Protein AF-A0A7C7QCB2-F1 (afdb_monomer_lite)

Structure (mmCIF, N/CA/C/O backbone):
data_AF-A0A7C7QCB2-F1
#
_entry.id   AF-A0A7C7QCB2-F1
#
loop_
_atom_site.group_PDB
_atom_site.id
_atom_site.type_symbol
_atom_site.label_atom_id
_atom_site.label_alt_id
_atom_site.label_comp_id
_atom_site.label_asym_id
_atom_site.label_entity_id
_atom_site.label_seq_id
_atom_site.pdbx_PDB_ins_code
_atom_site.Cartn_x
_atom_site.Cartn_y
_atom_site.Cartn_z
_atom_site.occupancy
_atom_site.B_iso_or_equiv
_atom_site.auth_seq_id
_atom_site.auth_comp_id
_atom_site.auth_asym_id
_atom_site.auth_atom_id
_atom_site.pdbx_PDB_model_num
ATOM 1 N N . MET A 1 1 ? 8.352 -8.609 14.537 1.00 56.72 1 MET A N 1
ATOM 2 C CA . MET A 1 1 ? 9.313 -7.501 14.313 1.00 56.72 1 MET A CA 1
ATOM 3 C C . MET A 1 1 ? 9.975 -7.537 12.932 1.00 56.72 1 MET A C 1
ATOM 5 O O . MET A 1 1 ? 10.297 -6.481 12.411 1.00 56.72 1 MET A O 1
ATOM 9 N N . THR A 1 2 ? 10.135 -8.698 12.294 1.00 79.19 2 THR A N 1
ATOM 10 C CA . THR A 1 2 ? 10.893 -8.847 11.038 1.00 79.19 2 THR A CA 1
ATOM 11 C C . THR A 1 2 ? 10.103 -8.540 9.758 1.00 79.19 2 THR A C 1
ATOM 13 O O . THR A 1 2 ? 10.667 -8.017 8.804 1.00 79.19 2 THR A O 1
ATOM 16 N N . THR A 1 3 ? 8.789 -8.771 9.715 1.00 83.31 3 THR A N 1
ATOM 17 C CA . THR A 1 3 ? 7.991 -8.609 8.480 1.00 83.31 3 THR A CA 1
ATOM 18 C C . THR A 1 3 ? 8.042 -7.197 7.897 1.00 83.31 3 THR A C 1
ATOM 20 O O . THR A 1 3 ? 8.092 -7.034 6.683 1.00 83.31 3 THR A O 1
ATOM 23 N N . GLY A 1 4 ? 8.080 -6.167 8.749 1.00 86.31 4 GLY A N 1
ATOM 24 C CA . GLY A 1 4 ? 8.086 -4.774 8.299 1.00 86.31 4 GLY A CA 1
ATOM 25 C C . GLY A 1 4 ? 9.328 -4.395 7.488 1.00 86.31 4 GLY A C 1
ATOM 26 O O . GLY A 1 4 ? 9.204 -3.646 6.521 1.00 86.31 4 GLY A O 1
ATOM 27 N N . ILE A 1 5 ? 10.505 -4.930 7.843 1.00 89.38 5 ILE A N 1
ATOM 28 C CA . ILE A 1 5 ? 11.743 -4.626 7.112 1.00 89.38 5 ILE A CA 1
ATOM 29 C C . ILE A 1 5 ? 11.784 -5.343 5.761 1.00 89.38 5 ILE A C 1
ATOM 31 O O . ILE A 1 5 ? 12.107 -4.717 4.755 1.00 89.38 5 ILE A O 1
ATOM 35 N N . PHE A 1 6 ? 11.336 -6.601 5.701 1.00 91.44 6 PHE A N 1
ATOM 36 C CA . PHE A 1 6 ? 11.217 -7.334 4.439 1.00 91.44 6 PHE A CA 1
ATOM 37 C C . PHE A 1 6 ? 10.221 -6.674 3.486 1.00 91.44 6 PHE A C 1
ATOM 39 O O . PHE A 1 6 ? 10.504 -6.540 2.298 1.00 91.44 6 PHE A O 1
ATOM 46 N N . LEU A 1 7 ? 9.084 -6.199 4.005 1.00 92.25 7 LEU A N 1
ATOM 47 C CA . LEU A 1 7 ? 8.083 -5.521 3.186 1.00 92.25 7 LEU A CA 1
ATOM 48 C C . LEU A 1 7 ? 8.626 -4.234 2.564 1.00 92.25 7 LEU A C 1
ATOM 50 O O . LEU A 1 7 ? 8.323 -3.939 1.410 1.00 92.25 7 LEU A O 1
ATOM 54 N N . ARG A 1 8 ? 9.448 -3.488 3.311 1.00 91.56 8 ARG A N 1
ATOM 55 C CA . ARG A 1 8 ? 10.095 -2.289 2.782 1.00 91.56 8 ARG A CA 1
ATOM 56 C C . ARG A 1 8 ? 11.103 -2.637 1.691 1.00 91.56 8 ARG A C 1
ATOM 58 O O . ARG A 1 8 ? 11.043 -2.029 0.634 1.00 91.56 8 ARG A O 1
ATOM 65 N N . ILE A 1 9 ? 11.959 -3.638 1.904 1.00 93.94 9 ILE A N 1
ATOM 66 C CA . ILE A 1 9 ? 12.918 -4.094 0.882 1.00 93.94 9 ILE A CA 1
ATOM 67 C C . ILE A 1 9 ? 12.184 -4.501 -0.404 1.00 93.94 9 ILE A C 1
ATOM 69 O O . ILE A 1 9 ? 12.533 -4.036 -1.484 1.00 93.94 9 ILE A O 1
ATOM 73 N N . MET A 1 10 ? 11.126 -5.311 -0.290 1.00 94.69 10 MET A N 1
ATOM 74 C CA . MET A 1 10 ? 10.319 -5.728 -1.442 1.00 94.69 10 MET A CA 1
ATOM 75 C C . MET A 1 10 ? 9.690 -4.540 -2.174 1.00 94.69 10 MET A C 1
ATOM 77 O O . MET A 1 10 ? 9.640 -4.539 -3.403 1.00 94.69 10 MET A O 1
ATOM 81 N N . ALA A 1 11 ? 9.226 -3.530 -1.435 1.00 95.31 11 ALA A N 1
ATOM 82 C CA . ALA A 1 11 ? 8.653 -2.330 -2.022 1.00 95.31 11 ALA A CA 1
ATOM 83 C C . ALA A 1 11 ? 9.691 -1.515 -2.809 1.00 95.31 11 ALA A C 1
ATOM 85 O O . ALA A 1 11 ? 9.428 -1.141 -3.948 1.00 95.31 11 ALA A O 1
ATOM 86 N N . GLU A 1 12 ? 10.882 -1.296 -2.245 1.00 95.44 12 GLU A N 1
ATOM 87 C CA . GLU A 1 12 ? 11.968 -0.573 -2.925 1.00 95.44 12 GLU A CA 1
ATOM 88 C C . GLU A 1 12 ? 12.419 -1.312 -4.199 1.00 95.44 12 GLU A C 1
ATOM 90 O O . GLU A 1 12 ? 12.534 -0.708 -5.265 1.00 95.44 12 GLU A O 1
ATOM 95 N N . VAL A 1 13 ? 12.588 -2.640 -4.127 1.00 96.44 13 VAL A N 1
ATOM 96 C CA . VAL A 1 13 ? 12.959 -3.472 -5.287 1.00 96.44 13 VAL A CA 1
ATOM 97 C C . VAL A 1 13 ? 11.875 -3.441 -6.369 1.00 96.44 13 VAL A C 1
ATOM 99 O O . VAL A 1 13 ? 12.185 -3.384 -7.562 1.00 96.44 13 VAL A O 1
ATOM 102 N N . ALA A 1 14 ? 10.599 -3.463 -5.978 1.00 95.81 14 ALA A N 1
ATOM 103 C CA . ALA A 1 14 ? 9.491 -3.348 -6.918 1.00 95.81 14 ALA A CA 1
ATOM 104 C C . ALA A 1 14 ? 9.480 -1.981 -7.619 1.00 95.81 14 ALA A C 1
ATOM 106 O O . ALA A 1 14 ? 9.338 -1.932 -8.841 1.00 95.81 14 ALA A O 1
ATOM 107 N N . GLU A 1 15 ? 9.693 -0.885 -6.886 1.00 95.62 15 GLU A N 1
ATOM 108 C CA . GLU A 1 15 ? 9.779 0.454 -7.478 1.00 95.62 15 GLU A CA 1
ATOM 109 C C . GLU A 1 15 ? 10.962 0.604 -8.428 1.00 95.62 15 GLU A C 1
ATOM 111 O O . GLU A 1 15 ? 10.823 1.187 -9.504 1.00 95.62 15 GLU A O 1
ATOM 116 N N . GLU A 1 16 ? 12.124 0.064 -8.065 1.00 96.12 16 GLU A N 1
ATOM 117 C CA . GLU A 1 16 ? 13.282 0.063 -8.952 1.00 96.12 16 GLU A CA 1
ATOM 118 C C . GLU A 1 16 ? 12.994 -0.729 -10.234 1.00 96.12 16 GLU A C 1
ATOM 120 O O . GLU A 1 16 ? 13.298 -0.273 -11.339 1.00 96.12 16 GLU A O 1
ATOM 125 N N . GLY A 1 17 ? 12.343 -1.888 -10.103 1.00 96.06 17 GLY A N 1
ATOM 126 C CA . GLY A 1 17 ? 11.880 -2.680 -11.236 1.00 96.06 17 GLY A CA 1
ATOM 127 C C . GLY A 1 17 ? 10.953 -1.889 -12.161 1.00 96.06 17 GLY A C 1
ATOM 128 O O . GLY A 1 17 ? 11.188 -1.865 -13.370 1.00 96.06 17 GLY A O 1
ATOM 129 N N . LEU A 1 18 ? 9.948 -1.206 -11.605 1.00 93.69 18 LEU A N 1
ATOM 130 C CA . LEU A 1 18 ? 9.003 -0.383 -12.369 1.00 93.69 18 LEU A CA 1
ATOM 131 C C . LEU A 1 18 ? 9.703 0.771 -13.095 1.00 93.69 18 LEU A C 1
ATOM 133 O O . LEU A 1 18 ? 9.440 0.990 -14.276 1.00 93.69 18 LEU A O 1
ATOM 137 N N . LYS A 1 19 ? 10.641 1.465 -12.436 1.00 94.06 19 LYS A N 1
ATOM 138 C CA . LYS A 1 19 ? 11.450 2.532 -13.059 1.00 94.06 19 LYS A CA 1
ATOM 139 C C . LYS A 1 19 ? 12.303 2.019 -14.220 1.00 94.06 19 LYS A C 1
ATOM 141 O O . LYS A 1 19 ? 12.493 2.731 -15.199 1.00 94.06 19 LYS A O 1
ATOM 146 N N . ARG A 1 20 ? 12.781 0.775 -14.135 1.00 95.75 20 ARG A N 1
ATOM 147 C CA . ARG A 1 20 ? 13.512 0.079 -15.208 1.00 95.75 20 ARG A CA 1
ATOM 148 C C . ARG A 1 20 ? 12.586 -0.539 -16.272 1.00 95.75 20 ARG A C 1
ATOM 150 O O . ARG A 1 20 ? 13.066 -1.257 -17.144 1.00 95.75 20 ARG A O 1
ATOM 157 N N . GLY A 1 21 ? 11.273 -0.308 -16.201 1.00 95.06 21 GLY A N 1
ATOM 158 C CA . GLY A 1 21 ? 10.292 -0.802 -17.172 1.00 95.06 21 GLY A CA 1
ATOM 159 C C . GLY A 1 21 ? 9.854 -2.259 -16.976 1.00 95.06 21 GLY A C 1
ATOM 160 O O . GLY A 1 21 ? 9.170 -2.811 -17.841 1.00 95.06 21 GLY A O 1
ATOM 161 N N . LYS A 1 22 ? 10.208 -2.909 -15.856 1.00 95.50 22 LYS A N 1
ATOM 162 C CA . LYS A 1 22 ? 9.698 -4.254 -15.546 1.00 95.50 22 LYS A CA 1
ATOM 163 C C . LYS A 1 22 ? 8.199 -4.179 -15.274 1.00 95.50 22 LYS A C 1
ATOM 165 O O . LYS A 1 22 ? 7.752 -3.428 -14.415 1.00 95.50 22 LYS A O 1
ATOM 170 N N . LYS A 1 23 ? 7.430 -5.013 -15.973 1.00 90.12 23 LYS A N 1
ATOM 171 C CA . LYS A 1 23 ? 5.967 -5.086 -15.821 1.00 90.12 23 LYS A CA 1
ATOM 172 C C . LYS A 1 23 ? 5.525 -6.009 -14.684 1.00 90.12 23 LYS A C 1
ATOM 174 O O . LYS A 1 23 ? 4.459 -5.806 -14.119 1.00 90.12 23 LYS A O 1
ATOM 179 N N . ASN A 1 24 ? 6.338 -7.013 -14.356 1.00 93.00 24 ASN A N 1
ATOM 180 C CA . ASN A 1 24 ? 6.050 -7.978 -13.300 1.00 93.00 24 ASN A CA 1
ATOM 181 C C . ASN A 1 24 ? 6.941 -7.700 -12.085 1.00 93.00 24 ASN A C 1
ATOM 183 O O . ASN A 1 24 ? 8.123 -8.048 -12.079 1.00 93.00 24 ASN A O 1
ATOM 187 N N . VAL A 1 25 ? 6.381 -7.027 -11.084 1.00 95.69 25 VAL A N 1
ATOM 188 C CA . VAL A 1 25 ? 7.041 -6.726 -9.808 1.00 95.69 25 VAL A CA 1
ATOM 189 C C . VAL A 1 25 ? 6.144 -7.167 -8.658 1.00 95.69 25 VAL A C 1
ATOM 191 O O . VAL A 1 25 ? 4.938 -7.332 -8.837 1.00 95.69 25 VAL A O 1
ATOM 194 N N . ALA A 1 26 ? 6.716 -7.331 -7.465 1.00 95.06 26 ALA A N 1
ATOM 195 C CA . ALA A 1 26 ? 5.932 -7.648 -6.279 1.00 95.06 26 ALA A CA 1
ATOM 196 C C . ALA A 1 26 ? 4.890 -6.536 -6.016 1.00 95.06 26 ALA A C 1
ATOM 198 O O . ALA A 1 26 ? 5.282 -5.376 -5.845 1.00 95.06 26 ALA A O 1
ATOM 199 N N . PRO A 1 27 ? 3.581 -6.850 -5.951 1.00 94.88 27 PRO A N 1
ATOM 200 C CA . PRO A 1 27 ? 2.529 -5.851 -5.776 1.00 94.88 27 PRO A CA 1
ATOM 201 C C . PRO A 1 27 ? 2.412 -5.412 -4.308 1.00 94.88 27 PRO A C 1
ATOM 203 O O . PRO A 1 27 ? 1.383 -5.602 -3.660 1.00 94.88 27 PRO A O 1
ATOM 206 N N . TYR A 1 28 ? 3.479 -4.826 -3.757 1.00 94.75 28 TYR A N 1
ATOM 207 C CA . TYR A 1 28 ? 3.571 -4.459 -2.338 1.00 94.75 28 TYR A CA 1
ATOM 208 C C . TYR A 1 28 ? 2.452 -3.501 -1.895 1.00 94.75 28 TYR A C 1
ATOM 210 O O . TYR A 1 28 ? 2.035 -3.526 -0.738 1.00 94.75 28 TYR A O 1
ATOM 218 N N . TRP A 1 29 ? 1.930 -2.686 -2.819 1.00 95.88 29 TRP A N 1
ATOM 219 C CA . TRP A 1 29 ? 0.856 -1.722 -2.569 1.00 95.88 29 TRP A CA 1
ATOM 220 C C . TRP A 1 29 ? -0.464 -2.373 -2.140 1.00 95.88 29 TRP A C 1
ATOM 222 O O . TRP A 1 29 ? -1.293 -1.693 -1.538 1.00 95.88 29 TRP A O 1
ATOM 232 N N . ARG A 1 30 ? -0.649 -3.676 -2.392 1.00 95.75 30 ARG A N 1
ATOM 233 C CA . ARG A 1 30 ? -1.820 -4.446 -1.942 1.00 95.75 30 ARG A CA 1
ATOM 234 C C . ARG A 1 30 ? -1.807 -4.754 -0.445 1.00 95.75 30 ARG A C 1
ATOM 236 O O . ARG A 1 30 ? -2.832 -5.139 0.107 1.00 95.75 30 ARG A O 1
ATOM 243 N N . VAL A 1 31 ? -0.668 -4.580 0.228 1.00 94.50 31 VAL A N 1
ATOM 244 C CA . VAL A 1 31 ? -0.560 -4.823 1.668 1.00 94.50 31 VAL A CA 1
ATOM 245 C C . VAL A 1 31 ? -1.012 -3.586 2.443 1.00 94.50 31 VAL A C 1
ATOM 247 O O . VAL A 1 31 ? -0.404 -2.518 2.360 1.00 94.50 31 VAL A O 1
ATOM 250 N N . VAL A 1 32 ? -2.064 -3.748 3.242 1.00 94.44 32 VAL A N 1
ATOM 251 C CA . VAL A 1 32 ? -2.585 -2.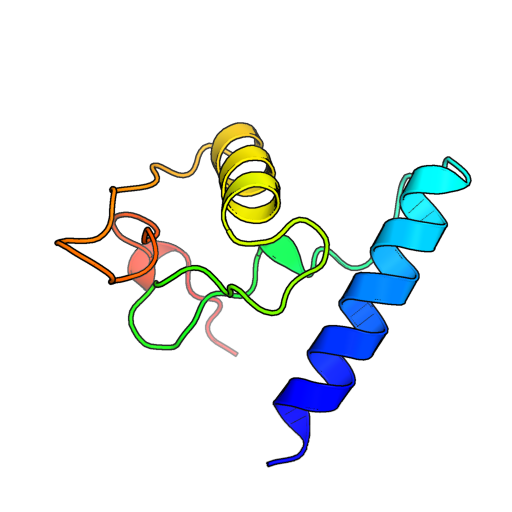727 4.162 1.00 94.44 32 VAL A CA 1
ATOM 252 C C . VAL A 1 32 ? -2.263 -3.082 5.614 1.00 94.44 32 VAL A C 1
ATOM 254 O O . VAL A 1 32 ? -1.907 -4.218 5.932 1.00 94.44 32 VAL A O 1
ATOM 257 N N . LYS A 1 33 ? -2.368 -2.102 6.514 1.00 92.81 33 LYS A N 1
ATOM 258 C CA . LYS A 1 33 ? -2.277 -2.326 7.962 1.00 92.81 33 LYS A CA 1
ATOM 259 C C . LYS A 1 33 ? -3.482 -3.158 8.452 1.00 92.81 33 LYS A C 1
ATOM 261 O O . LYS A 1 33 ? -4.499 -3.228 7.759 1.00 92.81 33 LYS A O 1
ATOM 266 N N . PRO A 1 34 ? -3.414 -3.755 9.660 1.00 91.06 34 PRO A N 1
ATOM 267 C CA . PRO A 1 34 ? -4.481 -4.616 10.187 1.00 91.06 34 PRO A CA 1
ATOM 268 C C . PRO A 1 34 ? -5.871 -3.965 10.251 1.00 91.06 34 PRO A C 1
ATOM 270 O O . PRO A 1 34 ? -6.888 -4.650 10.200 1.00 91.06 34 PRO A O 1
ATOM 273 N N . ASP A 1 35 ? -5.921 -2.639 10.359 1.00 91.25 35 ASP A N 1
ATOM 274 C CA . ASP A 1 35 ? -7.139 -1.833 10.443 1.00 91.25 35 ASP A CA 1
ATOM 275 C C . ASP A 1 35 ? -7.605 -1.281 9.080 1.00 91.25 35 ASP A C 1
ATOM 277 O O . ASP A 1 35 ? -8.449 -0.382 9.039 1.00 91.25 35 ASP A O 1
ATOM 281 N N . GLY A 1 36 ? -7.023 -1.774 7.980 1.00 93.44 36 GLY A N 1
ATOM 282 C CA . GLY A 1 36 ? -7.298 -1.341 6.609 1.00 93.44 36 GLY A CA 1
ATOM 283 C C . GLY A 1 36 ? -6.586 -0.053 6.196 1.00 93.44 36 GLY A C 1
ATOM 284 O O . GLY A 1 36 ? -6.772 0.406 5.068 1.00 93.44 36 GLY A O 1
ATOM 285 N N . SER A 1 37 ? -5.783 0.541 7.082 1.00 96.06 37 SER A N 1
ATOM 286 C CA . SER A 1 37 ? -5.046 1.768 6.792 1.00 96.06 37 SER A CA 1
ATOM 287 C C . SER A 1 37 ? -3.904 1.548 5.804 1.00 96.06 37 SER A C 1
ATOM 289 O O . SER A 1 37 ? -3.228 0.516 5.820 1.00 96.06 37 SER A O 1
ATOM 291 N N . LEU A 1 38 ? -3.631 2.563 4.989 1.00 95.88 38 LEU A N 1
ATOM 292 C CA . LEU A 1 38 ? -2.474 2.589 4.103 1.00 95.88 38 LEU A CA 1
ATOM 293 C C . LEU A 1 38 ? -1.162 2.721 4.894 1.00 95.88 38 LEU A C 1
ATOM 295 O O . LEU A 1 38 ? -1.125 3.157 6.053 1.00 95.88 38 LEU A O 1
ATOM 299 N N . ASN A 1 39 ? -0.064 2.306 4.269 1.00 94.19 39 ASN A N 1
ATOM 300 C CA . ASN A 1 39 ? 1.254 2.268 4.877 1.00 94.19 39 ASN A CA 1
ATOM 301 C C . ASN A 1 39 ? 2.099 3.473 4.451 1.00 94.19 39 ASN A C 1
ATOM 303 O O . ASN A 1 39 ? 2.627 3.537 3.348 1.00 94.19 39 ASN A O 1
ATOM 307 N N . GLU A 1 40 ? 2.285 4.411 5.375 1.00 93.25 40 GLU A N 1
ATOM 308 C CA . GLU A 1 40 ? 3.071 5.637 5.169 1.00 93.25 40 GLU A CA 1
ATOM 309 C C . GLU A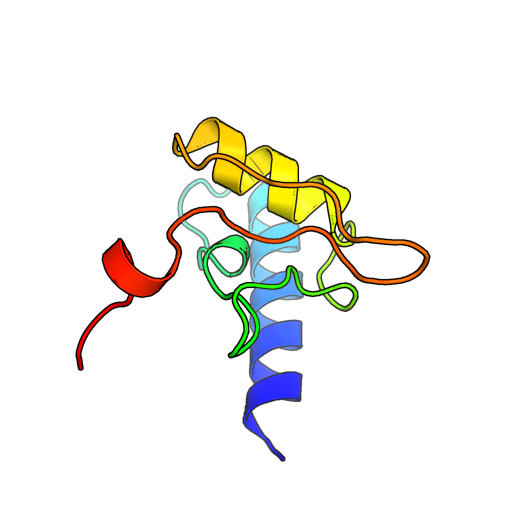 1 40 ? 4.552 5.368 4.879 1.00 93.25 40 GLU A C 1
ATOM 311 O O . GLU A 1 40 ? 5.230 6.212 4.306 1.00 93.25 40 GLU A O 1
ATOM 316 N N . LYS A 1 41 ? 5.062 4.194 5.272 1.00 90.81 41 LYS A N 1
ATOM 317 C CA . LYS A 1 41 ? 6.473 3.820 5.098 1.00 90.81 41 LYS A CA 1
ATOM 318 C C . LYS A 1 41 ? 6.778 3.237 3.721 1.00 90.81 41 LYS A C 1
ATOM 320 O O . LYS A 1 41 ? 7.916 2.838 3.478 1.00 90.81 41 LYS A O 1
ATOM 325 N N . PHE A 1 42 ? 5.776 3.117 2.859 1.00 94.56 42 PHE A N 1
ATOM 326 C CA . PHE A 1 42 ? 5.982 2.656 1.498 1.00 94.56 42 PHE A CA 1
ATOM 327 C C . PHE A 1 42 ? 6.623 3.732 0.621 1.00 94.56 42 PHE A C 1
ATOM 329 O O . PHE A 1 42 ? 6.420 4.925 0.862 1.00 94.56 42 PHE A O 1
ATOM 336 N N . PRO A 1 43 ? 7.370 3.326 -0.419 1.00 93.94 43 PRO A N 1
ATOM 337 C CA . PRO A 1 43 ? 7.848 4.249 -1.436 1.00 93.94 43 PRO A CA 1
ATOM 338 C C . PRO A 1 43 ? 6.689 5.059 -2.028 1.00 93.94 43 PRO A C 1
ATOM 340 O O . PRO A 1 43 ? 5.655 4.497 -2.399 1.00 93.94 43 PRO A O 1
ATOM 343 N N . GLY A 1 44 ? 6.853 6.383 -2.077 1.00 92.75 44 GLY A N 1
ATOM 344 C CA . GLY A 1 44 ? 5.809 7.315 -2.520 1.00 92.75 44 GLY A CA 1
ATOM 345 C C . GLY A 1 44 ? 4.668 7.541 -1.514 1.00 92.75 44 GLY A C 1
ATOM 346 O O . GLY A 1 44 ? 3.704 8.234 -1.835 1.00 92.75 44 GLY A O 1
ATOM 347 N N . GLY A 1 45 ? 4.764 6.977 -0.307 1.00 94.50 45 GLY A N 1
ATOM 348 C CA . GLY A 1 45 ? 3.816 7.185 0.783 1.00 94.50 45 GLY A CA 1
ATOM 349 C C . GLY A 1 45 ? 2.399 6.680 0.497 1.00 94.50 45 GLY A C 1
ATOM 350 O O . GLY A 1 45 ? 2.146 5.873 -0.404 1.00 94.50 45 GLY A O 1
ATOM 351 N N . VAL A 1 46 ? 1.444 7.176 1.288 1.00 95.12 46 VAL A N 1
ATOM 352 C CA . VAL A 1 46 ? 0.031 6.774 1.193 1.00 95.12 46 VAL A CA 1
ATOM 353 C C . VAL A 1 46 ? -0.619 7.181 -0.130 1.00 95.12 46 VAL A C 1
ATOM 355 O O . VAL A 1 46 ? -1.533 6.500 -0.585 1.00 95.12 46 VAL A O 1
ATOM 358 N N . GLU A 1 47 ? -0.145 8.247 -0.776 1.00 94.69 47 GLU A N 1
ATOM 359 C CA . GLU A 1 47 ? -0.694 8.739 -2.043 1.00 94.69 47 GLU A CA 1
ATOM 360 C C . GLU A 1 47 ? -0.400 7.781 -3.200 1.00 94.69 47 GLU A C 1
ATOM 362 O O . GLU A 1 47 ? -1.309 7.412 -3.950 1.00 94.69 47 GLU A O 1
ATOM 367 N N . ALA A 1 48 ? 0.850 7.321 -3.316 1.00 95.19 48 ALA A N 1
ATOM 368 C CA . ALA A 1 48 ? 1.238 6.356 -4.339 1.00 95.19 48 ALA A CA 1
ATOM 369 C C . ALA A 1 48 ? 0.508 5.022 -4.149 1.00 95.19 48 ALA A C 1
ATOM 371 O O . ALA A 1 48 ? -0.013 4.452 -5.113 1.00 95.19 48 ALA A O 1
ATOM 372 N N . GLN A 1 49 ? 0.408 4.556 -2.900 1.00 96.75 49 GLN A N 1
ATOM 373 C CA . GLN A 1 49 ? -0.345 3.349 -2.578 1.00 96.75 49 GLN A CA 1
ATOM 374 C C . GLN A 1 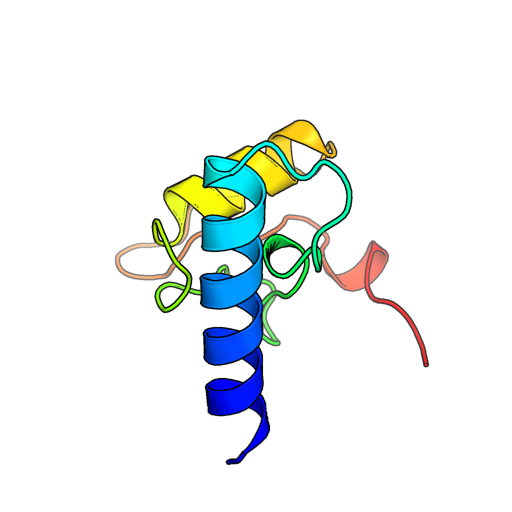49 ? -1.833 3.506 -2.930 1.00 96.75 49 GLN A C 1
ATOM 376 O O . GLN A 1 49 ? -2.394 2.652 -3.618 1.00 96.75 49 GLN A O 1
ATOM 381 N N . ALA A 1 50 ? -2.460 4.615 -2.522 1.00 96.38 50 ALA A N 1
ATOM 382 C CA . ALA A 1 50 ? -3.858 4.908 -2.821 1.00 96.38 50 ALA A CA 1
ATOM 383 C C . ALA A 1 50 ? -4.120 4.953 -4.328 1.00 96.38 50 ALA A C 1
ATOM 385 O O . ALA A 1 50 ? -5.108 4.388 -4.789 1.00 96.38 50 ALA A O 1
ATOM 386 N N . LYS A 1 51 ? -3.240 5.590 -5.110 1.00 96.50 51 LYS A N 1
ATOM 387 C CA . LYS A 1 51 ? -3.379 5.669 -6.569 1.00 96.50 51 LYS A CA 1
ATOM 388 C C . LYS A 1 51 ? -3.415 4.277 -7.199 1.00 96.50 51 LYS A C 1
ATOM 390 O O . LYS A 1 51 ? -4.276 4.020 -8.034 1.00 96.50 51 LYS A O 1
ATOM 395 N N . ARG A 1 52 ? -2.522 3.372 -6.784 1.00 95.62 52 ARG A N 1
ATOM 396 C CA . ARG A 1 52 ? -2.490 1.994 -7.302 1.00 95.62 52 ARG A CA 1
ATOM 397 C C . ARG A 1 52 ? -3.731 1.203 -6.918 1.00 95.62 52 ARG A C 1
ATOM 399 O O . ARG A 1 52 ? -4.346 0.607 -7.790 1.00 95.62 52 ARG A O 1
ATOM 406 N N . LEU A 1 53 ? -4.147 1.274 -5.658 1.00 96.25 53 LEU A N 1
ATOM 407 C CA . LEU A 1 53 ? -5.359 0.598 -5.193 1.00 96.25 53 LEU A CA 1
ATOM 408 C C . LEU A 1 53 ? -6.621 1.121 -5.897 1.00 96.25 53 LEU A C 1
ATOM 410 O O . LEU A 1 53 ? -7.474 0.327 -6.279 1.00 96.25 53 LEU A O 1
ATOM 414 N N . LYS A 1 54 ? -6.715 2.433 -6.148 1.00 96.38 54 LYS A N 1
ATOM 415 C CA . LYS A 1 54 ? -7.809 3.026 -6.935 1.00 96.38 54 LYS A CA 1
ATOM 416 C C . LYS A 1 54 ? -7.817 2.536 -8.383 1.00 96.38 54 LYS A C 1
ATOM 418 O O . LYS A 1 54 ? -8.885 2.247 -8.905 1.00 96.38 54 LYS A O 1
ATOM 423 N N . MET A 1 55 ? -6.649 2.410 -9.021 1.00 95.56 55 MET A N 1
ATOM 424 C CA . MET A 1 55 ? -6.544 1.834 -10.373 1.00 95.56 55 MET A CA 1
ATOM 425 C C . MET A 1 55 ? -6.963 0.358 -10.413 1.00 95.56 55 MET A C 1
ATOM 427 O O . MET A 1 55 ? -7.464 -0.100 -11.433 1.00 95.56 55 MET A O 1
ATOM 431 N N . GLU A 1 56 ? -6.797 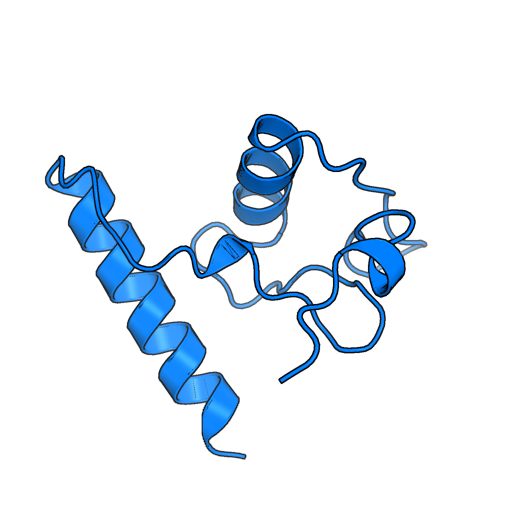-0.372 -9.308 1.00 94.62 56 GLU A N 1
ATOM 432 C CA . GLU A 1 56 ? -7.287 -1.748 -9.147 1.00 94.62 56 GLU A CA 1
ATOM 433 C C . GLU A 1 56 ? -8.785 -1.821 -8.772 1.00 94.62 56 GLU A C 1
ATOM 435 O O . GLU A 1 56 ? -9.327 -2.916 -8.651 1.00 94.62 56 GLU A O 1
ATOM 440 N N . GLY A 1 57 ? -9.474 -0.681 -8.622 1.00 94.88 57 GLY A N 1
ATOM 441 C CA . GLY A 1 57 ? -10.915 -0.614 -8.345 1.00 94.88 57 GLY A CA 1
ATOM 442 C C . GLY A 1 57 ? -11.288 -0.509 -6.864 1.00 94.88 57 GLY A C 1
ATOM 443 O O . GLY A 1 57 ? -12.464 -0.610 -6.520 1.00 94.88 57 GLY A O 1
ATOM 444 N N . HIS A 1 58 ? -10.322 -0.294 -5.969 1.00 95.81 58 HIS A N 1
ATOM 445 C CA . HIS A 1 58 ? -10.604 -0.114 -4.547 1.00 95.81 58 HIS A CA 1
ATOM 446 C C . HIS A 1 58 ? -10.990 1.329 -4.205 1.00 95.81 58 HIS A C 1
ATOM 448 O O . HIS A 1 58 ? -10.301 2.289 -4.564 1.00 95.81 58 HIS A O 1
ATOM 454 N N . THR A 1 59 ? -12.042 1.479 -3.403 1.00 95.81 59 THR A N 1
ATOM 455 C CA . THR A 1 59 ? -12.420 2.761 -2.800 1.00 95.81 59 THR A CA 1
ATOM 456 C C . THR A 1 59 ? -11.499 3.077 -1.620 1.00 95.81 59 THR A C 1
ATOM 458 O O . THR A 1 59 ? -11.357 2.275 -0.695 1.00 95.81 59 THR A O 1
ATOM 461 N N . ILE A 1 60 ? -10.875 4.258 -1.636 1.00 96.25 60 ILE A N 1
ATOM 462 C CA . ILE A 1 60 ? -10.032 4.752 -0.537 1.00 96.25 60 ILE A CA 1
ATOM 463 C C . ILE A 1 60 ? -10.782 5.852 0.202 1.00 96.25 60 ILE A C 1
ATOM 465 O O . ILE A 1 60 ? -11.089 6.888 -0.390 1.00 96.25 60 ILE A O 1
ATOM 469 N N . ILE A 1 61 ? -11.023 5.638 1.493 1.00 95.06 61 ILE A N 1
ATOM 470 C CA . ILE A 1 61 ? -11.613 6.629 2.390 1.00 95.06 61 ILE A CA 1
ATOM 471 C C . ILE A 1 61 ? -10.507 7.470 3.045 1.00 95.06 61 ILE A C 1
ATOM 473 O O . ILE A 1 61 ? -9.480 6.917 3.459 1.00 95.06 61 ILE A O 1
ATOM 477 N N . PRO A 1 62 ? -10.670 8.801 3.133 1.00 92.81 62 PRO A N 1
ATOM 478 C CA . PRO A 1 62 ? -9.722 9.649 3.844 1.00 92.81 62 PRO A CA 1
ATOM 479 C C . PRO A 1 62 ? -9.684 9.272 5.330 1.00 92.81 62 PRO A C 1
ATOM 481 O O . PRO A 1 62 ? -10.686 8.853 5.909 1.00 92.81 62 PRO A O 1
ATOM 484 N N . GLY A 1 63 ? -8.509 9.395 5.945 1.00 88.00 63 GLY A N 1
ATOM 485 C CA . GLY A 1 63 ? -8.376 9.222 7.386 1.00 88.00 63 GLY A CA 1
ATOM 486 C C . GLY A 1 63 ? -8.891 10.452 8.128 1.00 88.00 63 GLY A C 1
ATOM 487 O O . GLY A 1 63 ? -8.832 11.570 7.622 1.00 88.00 63 GLY A O 1
ATOM 488 N N . GLU A 1 64 ? -9.389 10.257 9.345 1.00 87.38 64 GLU A N 1
ATOM 489 C CA . GLU A 1 64 ? -9.793 11.368 10.206 1.00 87.38 64 GLU A CA 1
ATOM 490 C C . GLU A 1 64 ? -8.568 12.014 10.870 1.00 87.38 64 GLU A C 1
ATOM 492 O O . GLU A 1 64 ? -7.763 11.340 11.526 1.00 87.38 64 GLU A O 1
ATOM 497 N N . GLY A 1 65 ? -8.432 13.335 10.733 1.00 86.69 65 GLY A N 1
ATOM 498 C CA . GLY A 1 65 ? -7.327 14.095 11.317 1.00 86.69 65 GLY A CA 1
ATOM 499 C C . GLY A 1 65 ? -5.968 13.677 10.748 1.00 86.69 65 GLY A C 1
ATOM 500 O O . GLY A 1 65 ? -5.745 13.740 9.545 1.00 86.69 65 GLY A O 1
ATOM 501 N N . LYS A 1 66 ? -5.044 13.252 11.620 1.00 84.31 66 LYS A N 1
ATOM 502 C CA . LYS A 1 66 ? -3.694 12.790 11.233 1.00 84.31 66 LYS A CA 1
ATOM 503 C C . LYS A 1 66 ? -3.633 11.299 10.879 1.00 84.31 66 LYS A C 1
ATOM 505 O O . LYS A 1 66 ? -2.542 10.760 10.707 1.00 84.31 66 LYS A O 1
ATOM 510 N N . LYS A 1 67 ? -4.771 10.599 10.842 1.00 89.69 67 LYS A N 1
ATOM 511 C CA . LYS A 1 67 ? -4.786 9.171 10.513 1.00 89.69 67 LYS A CA 1
ATOM 512 C C . LYS A 1 67 ? -4.556 8.974 9.009 1.00 89.69 67 LYS A C 1
ATOM 514 O O . LYS A 1 67 ? -5.068 9.755 8.209 1.00 89.69 67 LYS A O 1
ATOM 519 N N . PRO A 1 68 ? -3.839 7.914 8.607 1.00 91.38 68 PRO A N 1
ATOM 520 C CA . PRO A 1 68 ? -3.696 7.572 7.198 1.00 91.38 68 PRO A CA 1
ATOM 521 C C . PRO A 1 68 ? -5.053 7.202 6.565 1.00 91.38 68 PRO A C 1
ATOM 523 O O . PRO A 1 68 ? -5.939 6.698 7.267 1.00 91.38 68 PRO A O 1
ATOM 526 N N . PRO A 1 69 ? -5.212 7.391 5.239 1.00 95.31 69 PRO A N 1
ATOM 527 C CA . PRO A 1 69 ? -6.358 6.882 4.490 1.00 95.31 69 PRO A CA 1
ATOM 528 C C . PRO A 1 69 ? -6.509 5.367 4.638 1.00 95.31 69 PRO A C 1
ATOM 530 O O . PRO A 1 69 ? -5.539 4.665 4.943 1.00 95.31 69 PRO A O 1
ATOM 533 N N . LYS A 1 70 ? -7.711 4.849 4.385 1.00 96.06 70 LYS A N 1
ATOM 534 C CA . LYS A 1 70 ? -8.018 3.419 4.508 1.00 96.06 70 LYS A CA 1
ATOM 535 C C . LYS A 1 70 ? -8.713 2.874 3.273 1.00 96.06 70 LYS A C 1
ATOM 537 O O . LYS A 1 70 ? -9.368 3.612 2.545 1.00 96.06 70 LYS A O 1
ATOM 542 N N . VAL A 1 71 ? -8.600 1.569 3.060 1.00 96.06 71 VAL A N 1
ATOM 543 C CA . VAL A 1 71 ? -9.384 0.864 2.040 1.00 96.06 71 VAL A CA 1
ATOM 544 C C . VAL A 1 71 ? -10.782 0.587 2.585 1.00 96.06 71 VAL A C 1
ATOM 546 O O . VAL A 1 71 ? -10.944 -0.028 3.643 1.00 96.06 71 VAL A O 1
ATOM 549 N N . GLU A 1 72 ? -11.803 1.029 1.859 1.00 94.50 72 GLU A N 1
ATOM 550 C CA . GLU A 1 72 ? -13.189 0.733 2.196 1.00 94.50 72 GLU A CA 1
ATOM 551 C C . GLU A 1 72 ? -13.451 -0.774 2.086 1.00 94.50 72 GLU A C 1
ATOM 553 O O . GLU A 1 72 ? -12.995 -1.435 1.152 1.00 94.50 72 GLU A O 1
ATOM 558 N N . ASN A 1 73 ? -14.202 -1.335 3.038 1.00 91.50 73 ASN A N 1
ATOM 559 C CA . ASN A 1 73 ? -14.581 -2.748 3.021 1.00 91.50 73 ASN A CA 1
ATOM 560 C C . ASN A 1 73 ? -13.386 -3.719 2.887 1.00 91.50 73 ASN A C 1
ATOM 562 O O . ASN A 1 73 ? -13.566 -4.838 2.407 1.00 91.50 73 ASN A O 1
ATOM 566 N N . PHE A 1 74 ? -12.181 -3.336 3.345 1.00 92.38 74 PHE A N 1
ATOM 567 C CA . PHE A 1 74 ? -10.940 -4.102 3.131 1.00 92.38 74 PHE A CA 1
ATOM 568 C C . PHE A 1 74 ? -11.045 -5.581 3.534 1.00 92.38 74 PHE A C 1
ATOM 570 O O . PHE A 1 74 ? -10.463 -6.443 2.883 1.00 92.38 74 PHE A O 1
ATOM 577 N N . LYS A 1 75 ? -11.846 -5.891 4.564 1.00 91.25 75 LYS A N 1
ATOM 578 C CA . LYS A 1 75 ? -12.097 -7.260 5.040 1.00 91.25 75 LYS A CA 1
ATOM 579 C C . LYS A 1 75 ? -12.652 -8.194 3.958 1.00 91.25 75 LYS A C 1
ATOM 581 O O . LYS A 1 75 ? -12.373 -9.385 4.016 1.00 91.25 75 LYS A O 1
ATOM 586 N N . LYS A 1 76 ? -13.405 -7.676 2.978 1.00 90.56 76 LYS A N 1
ATOM 587 C CA . LYS A 1 76 ? -13.934 -8.464 1.847 1.00 90.56 76 LYS A CA 1
ATOM 588 C C . LYS A 1 76 ? -12.837 -8.923 0.881 1.00 90.56 76 LYS A C 1
ATOM 590 O O . LYS A 1 76 ? -13.037 -9.895 0.168 1.00 90.56 76 LYS A O 1
ATOM 595 N N . TYR A 1 77 ? -11.698 -8.233 0.874 1.00 87.12 77 TYR A N 1
ATOM 596 C CA . TYR A 1 77 ? -10.583 -8.456 -0.048 1.00 87.12 77 TYR A CA 1
ATOM 597 C C . TYR A 1 77 ? -9.383 -9.142 0.621 1.00 87.12 77 TYR A C 1
ATOM 599 O O . TYR A 1 77 ? -8.341 -9.313 -0.009 1.00 87.12 77 TYR A O 1
ATOM 607 N N . LEU A 1 78 ? -9.497 -9.516 1.901 1.00 88.06 78 LEU A N 1
ATOM 608 C CA . LEU A 1 78 ? -8.426 -10.212 2.605 1.00 88.06 78 LEU A CA 1
ATOM 609 C C . LEU A 1 78 ? -8.268 -11.630 2.053 1.00 88.06 78 LEU A C 1
ATOM 611 O O . LEU A 1 78 ? -9.204 -12.430 2.076 1.00 88.06 78 LEU A O 1
ATOM 615 N N . LEU A 1 79 ? -7.051 -11.946 1.614 1.00 86.25 79 LEU A N 1
ATOM 616 C CA . LEU A 1 79 ? -6.641 -13.315 1.328 1.00 86.25 79 LEU A CA 1
ATOM 617 C C . LEU A 1 79 ? -6.688 -14.129 2.624 1.00 86.25 79 LEU A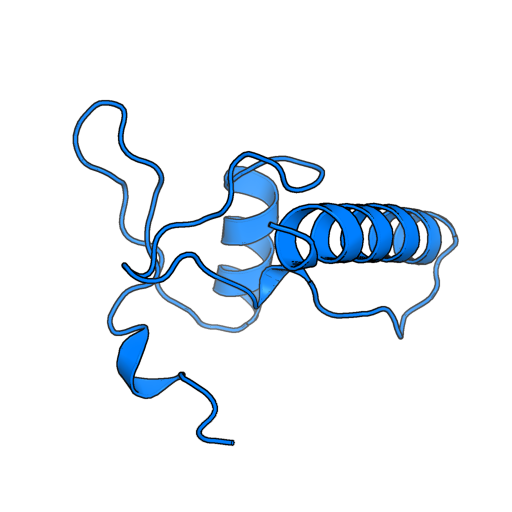 C 1
ATOM 619 O O . LEU A 1 79 ? -6.009 -13.800 3.598 1.00 86.25 79 LEU A O 1
ATOM 623 N N . LYS A 1 80 ? -7.499 -15.188 2.626 1.00 79.25 80 LYS A N 1
ATOM 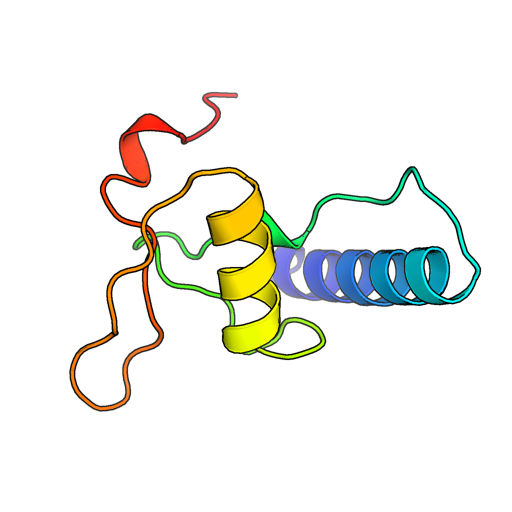624 C CA . LYS A 1 80 ? -7.427 -16.243 3.636 1.00 79.25 80 LYS A CA 1
ATOM 625 C C . LYS A 1 80 ? -6.353 -17.226 3.179 1.00 79.25 80 LYS A C 1
ATOM 627 O O . LYS A 1 80 ? -6.457 -17.748 2.071 1.00 79.25 80 LYS A O 1
ATOM 632 N N . LEU A 1 81 ? -5.317 -17.381 3.998 1.00 68.94 81 LEU A N 1
ATOM 633 C CA . LEU A 1 81 ? -4.250 -18.366 3.818 1.00 68.94 81 LEU A CA 1
ATOM 634 C C . LEU A 1 81 ? -4.616 -19.666 4.530 1.00 68.94 81 LEU A C 1
ATOM 636 O O . LEU A 1 81 ? -5.300 -19.569 5.577 1.00 68.94 81 LEU A O 1
#

Secondary structure (DSSP, 8-state):
--HHHHHHHHHHHHHHHHHTT-S----GGG---TTSB--TTSTTHHHHHHHHHHHTT--EEPPSTTSPPEETTGGGGPPP-

Foldseek 3Di:
DPPVVVLQVQQVVQVVCVVVVNPDGDPSLLDADPVQFGDQSGVVGLVVSVVVCVVVVWDWACDDDPGGIGTPPVVVVDDDD

Sequence (81 aa):
MTTGIFLRIMAEVAEEGLKRGKKNVAPYWRVVKPDGSLNEKFPGGVEAQAKRLKMEGHTIIPGEGKKPPKVENFKKYLLKL

Radius of gyration: 12.76 Å; chains: 1; bounding box: 28×32×32 Å

pLDDT: mean 92.23, std 6.08, range [56.72, 96.75]